Protein AF-A0A1H0T684-F1 (afdb_monomer)

Mean predicted aligned error: 10.79 Å

Radius of gyration: 17.7 Å; Cα contacts (8 Å, |Δi|>4): 328; chains: 1; bounding box: 46×46×45 Å

Solvent-accessible surface area (backbone atoms only — not comparable to full-atom values): 10052 Å² total; per-residue (Å²): 126,85,62,49,59,42,53,83,78,90,78,54,72,70,54,56,73,72,40,65,100,50,46,61,51,60,58,51,60,72,18,51,46,66,89,68,25,48,64,59,44,19,76,86,74,44,84,28,80,37,41,42,42,34,76,83,48,81,49,57,70,44,73,37,48,76,61,45,81,76,48,68,45,75,35,64,58,53,40,62,77,79,43,61,43,98,86,71,44,77,33,59,82,35,44,87,12,32,44,30,32,42,29,72,47,74,76,56,94,90,40,74,48,74,44,37,42,38,40,33,23,19,33,20,49,51,63,44,58,74,66,36,70,80,76,56,96,73,40,43,86,70,54,56,87,74,40,63,16,39,64,66,63,46,98,60,89,64,92,80,87,69,43,34,33,50,76,15,31,45,24,75,88

Structure (mmCIF, N/CA/C/O backbone):
data_AF-A0A1H0T684-F1
#
_entry.id   AF-A0A1H0T684-F1
#
loop_
_atom_site.group_PDB
_atom_site.id
_atom_site.type_symbol
_atom_site.label_atom_id
_atom_site.label_alt_id
_atom_site.label_comp_id
_atom_site.label_asym_id
_atom_site.label_entity_id
_atom_site.label_seq_id
_atom_site.pdbx_PDB_ins_code
_atom_site.Cartn_x
_atom_site.Cartn_y
_atom_site.Cartn_z
_atom_site.occupancy
_atom_site.B_iso_or_equiv
_atom_site.auth_seq_id
_atom_site.auth_comp_id
_atom_site.auth_asym_id
_atom_site.auth_atom_id
_atom_site.pdbx_PDB_model_num
ATOM 1 N N . MET A 1 1 ? -5.177 -5.579 17.261 1.00 53.94 1 MET A N 1
ATOM 2 C CA . MET A 1 1 ? -4.749 -4.453 16.408 1.00 53.94 1 MET A CA 1
ATOM 3 C C . MET A 1 1 ? -5.773 -4.314 15.287 1.00 53.94 1 MET A C 1
ATOM 5 O O . MET A 1 1 ? -6.160 -5.341 14.749 1.00 53.94 1 MET A O 1
ATOM 9 N N . ILE A 1 2 ? -6.293 -3.110 15.016 1.00 72.81 2 ILE A N 1
ATOM 10 C CA . ILE A 1 2 ? -7.292 -2.889 13.941 1.00 72.81 2 ILE A CA 1
ATOM 11 C C . ILE A 1 2 ? -6.614 -2.822 12.566 1.00 72.81 2 ILE A C 1
ATOM 13 O O . ILE A 1 2 ? -7.216 -3.176 11.559 1.00 72.81 2 ILE A O 1
ATOM 17 N N . LEU A 1 3 ? -5.361 -2.374 12.546 1.00 82.00 3 LEU A N 1
ATOM 18 C CA . LEU A 1 3 ? -4.537 -2.224 11.356 1.00 82.00 3 LEU A CA 1
ATOM 19 C C . LEU A 1 3 ? -3.330 -3.155 11.471 1.00 82.00 3 LEU A C 1
ATOM 21 O O . LEU A 1 3 ? -2.966 -3.545 12.568 1.00 82.00 3 LEU A O 1
ATOM 25 N N . SER A 1 4 ? -2.716 -3.506 10.359 1.00 86.31 4 SER A N 1
ATOM 26 C CA . SER A 1 4 ? -1.485 -4.281 10.252 1.00 86.31 4 SER A CA 1
ATOM 27 C C . SER A 1 4 ? -0.524 -3.529 9.334 1.00 86.31 4 SER A C 1
ATOM 29 O O . SER A 1 4 ? -0.980 -2.726 8.508 1.00 86.31 4 SER A O 1
ATOM 31 N N . PRO A 1 5 ? 0.795 -3.730 9.472 1.00 89.38 5 PRO A N 1
ATOM 32 C CA . PRO A 1 5 ? 1.738 -3.070 8.595 1.00 89.38 5 PRO A CA 1
ATOM 33 C C . PRO A 1 5 ? 1.556 -3.557 7.150 1.00 89.38 5 PRO A C 1
ATOM 35 O O . PRO A 1 5 ? 1.339 -4.746 6.907 1.00 89.38 5 PRO A O 1
ATOM 38 N N . PRO A 1 6 ? 1.678 -2.660 6.162 1.00 88.62 6 PRO A N 1
ATOM 39 C CA . PRO A 1 6 ? 1.506 -3.014 4.756 1.00 88.62 6 PRO A CA 1
ATOM 40 C C . PRO A 1 6 ? 2.660 -3.858 4.194 1.00 88.62 6 PRO A C 1
ATOM 42 O O . PRO A 1 6 ? 2.502 -4.523 3.167 1.00 88.62 6 PRO A O 1
ATOM 45 N N . PHE A 1 7 ? 3.812 -3.858 4.865 1.00 89.81 7 PHE A N 1
ATOM 46 C CA . PHE A 1 7 ? 4.938 -4.738 4.579 1.00 89.81 7 PHE A CA 1
ATOM 47 C C . PHE A 1 7 ? 5.169 -5.674 5.756 1.00 89.81 7 PHE A C 1
ATOM 49 O O . PHE A 1 7 ? 5.022 -5.281 6.906 1.00 89.81 7 PHE A O 1
ATOM 56 N N . LEU A 1 8 ? 5.563 -6.911 5.459 1.00 88.44 8 LEU A N 1
ATOM 57 C CA . LEU A 1 8 ? 5.864 -7.923 6.468 1.00 88.44 8 LEU A CA 1
ATOM 58 C C . LEU A 1 8 ? 7.372 -8.213 6.449 1.00 88.44 8 LEU A C 1
ATOM 60 O O . LEU A 1 8 ? 7.800 -9.171 5.796 1.00 88.44 8 LEU A O 1
ATOM 64 N N . PRO A 1 9 ? 8.195 -7.352 7.078 1.00 87.94 9 PRO A N 1
ATOM 65 C CA . PRO A 1 9 ? 9.632 -7.564 7.153 1.00 87.94 9 PRO A CA 1
ATOM 66 C C . PRO A 1 9 ? 9.964 -8.829 7.944 1.00 87.94 9 PRO A C 1
ATOM 68 O O . PRO A 1 9 ? 9.286 -9.194 8.903 1.00 87.94 9 PRO A O 1
ATOM 71 N N . THR A 1 10 ? 11.047 -9.501 7.557 1.00 88.44 10 THR A N 1
ATOM 72 C CA . THR A 1 10 ? 11.651 -10.526 8.414 1.00 88.44 10 THR A CA 1
ATOM 73 C C . THR A 1 10 ? 12.471 -9.820 9.483 1.00 88.44 10 THR A C 1
ATOM 75 O O . THR A 1 10 ? 13.404 -9.095 9.147 1.00 88.44 10 THR A O 1
ATOM 78 N N . LEU A 1 11 ? 12.107 -10.025 10.746 1.00 88.94 11 LEU A N 1
ATOM 79 C CA . LEU A 1 11 ? 12.773 -9.419 11.895 1.00 88.94 11 LEU A CA 1
ATOM 80 C C . LEU A 1 11 ? 13.733 -10.423 12.532 1.00 88.94 11 LEU A C 1
ATOM 82 O O . LEU A 1 11 ? 13.383 -11.593 12.695 1.00 88.94 11 LEU A O 1
ATOM 86 N N . ASP A 1 12 ? 14.929 -9.971 12.898 1.00 91.12 12 ASP A N 1
ATOM 87 C CA . ASP A 1 12 ? 15.854 -10.763 13.706 1.00 91.12 12 ASP A CA 1
ATOM 88 C C . ASP A 1 12 ? 15.577 -10.602 15.213 1.00 91.12 12 ASP A C 1
ATOM 90 O O . ASP A 1 12 ? 14.822 -9.730 15.656 1.00 91.12 12 ASP A O 1
ATOM 94 N N . ALA A 1 13 ? 16.155 -11.502 16.013 1.00 90.38 13 ALA A N 1
ATOM 95 C CA . ALA 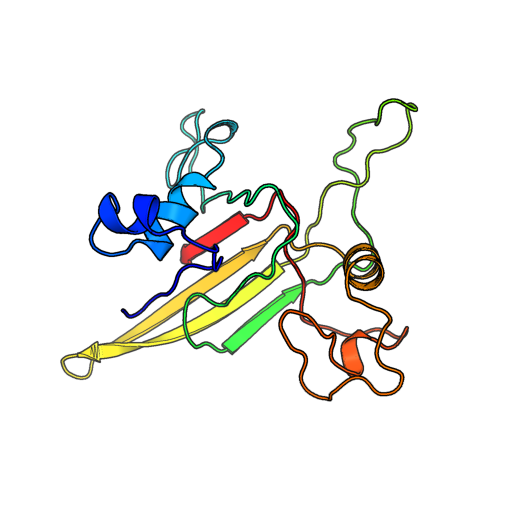A 1 13 ? 15.909 -11.554 17.453 1.00 90.38 13 ALA A CA 1
ATOM 96 C C . ALA A 1 13 ? 16.433 -10.312 18.193 1.00 90.38 13 ALA A C 1
ATOM 98 O O . ALA A 1 13 ? 15.830 -9.892 19.183 1.00 90.38 13 ALA A O 1
ATOM 99 N N . ASP A 1 14 ? 17.524 -9.717 17.708 1.00 91.12 14 ASP A N 1
ATOM 100 C CA . ASP A 1 14 ? 18.117 -8.526 18.310 1.00 91.12 14 ASP A CA 1
ATOM 101 C C . ASP A 1 14 ? 17.244 -7.296 18.050 1.00 91.12 14 ASP A C 1
ATOM 103 O O . ASP A 1 14 ? 17.045 -6.480 18.952 1.00 91.12 14 ASP A O 1
ATOM 107 N N . PHE A 1 15 ? 16.651 -7.190 16.861 1.00 89.75 15 PHE A N 1
ATOM 108 C CA . PHE A 1 15 ? 15.680 -6.158 16.535 1.00 89.75 15 PHE A CA 1
ATOM 109 C C . PHE A 1 15 ? 14.448 -6.260 17.434 1.00 89.75 15 PHE A C 1
ATOM 111 O O . PHE A 1 15 ? 14.096 -5.292 18.100 1.00 89.75 15 PHE A O 1
ATOM 118 N N . ILE A 1 16 ? 13.837 -7.447 17.528 1.00 89.38 16 ILE A N 1
ATOM 119 C CA . ILE A 1 16 ? 12.635 -7.670 18.353 1.00 89.38 16 ILE A CA 1
ATOM 120 C C . ILE A 1 16 ? 12.892 -7.313 19.821 1.00 89.38 16 ILE A C 1
ATOM 122 O O . ILE A 1 16 ? 12.022 -6.745 20.473 1.00 89.38 16 ILE A O 1
ATOM 126 N N . LYS A 1 17 ? 14.086 -7.616 20.344 1.00 90.19 17 LYS A N 1
ATOM 127 C CA . LYS A 1 17 ? 14.459 -7.306 21.731 1.00 90.19 17 LYS A CA 1
ATOM 128 C C . LYS A 1 17 ? 14.515 -5.801 22.018 1.00 90.19 17 LYS A C 1
ATOM 130 O O . LYS A 1 17 ? 14.291 -5.404 23.158 1.00 90.19 17 LYS A O 1
ATOM 135 N N . ASN A 1 18 ? 14.852 -4.993 21.014 1.00 89.00 18 ASN A N 1
ATOM 136 C CA . ASN A 1 18 ? 15.018 -3.544 21.142 1.00 89.00 18 ASN A CA 1
ATOM 137 C C . ASN A 1 18 ? 13.837 -2.743 20.573 1.00 89.00 18 ASN A C 1
ATOM 139 O O . ASN A 1 18 ? 13.813 -1.522 20.715 1.00 89.00 18 ASN A O 1
ATOM 143 N N . ALA A 1 19 ? 12.888 -3.412 19.919 1.00 88.38 19 ALA A N 1
ATOM 144 C CA . ALA A 1 19 ? 11.693 -2.796 19.376 1.00 88.38 19 ALA A CA 1
ATOM 145 C C . ALA A 1 19 ? 10.708 -2.398 20.486 1.00 88.38 19 ALA A C 1
ATOM 147 O O . ALA A 1 19 ? 10.728 -2.921 21.604 1.00 88.38 19 ALA A O 1
ATOM 148 N N . GLY A 1 20 ? 9.836 -1.456 20.156 1.00 87.12 20 GLY A N 1
ATOM 149 C CA . GLY A 1 20 ? 8.683 -1.091 20.950 1.00 87.12 20 GLY A CA 1
ATOM 150 C C . GLY A 1 20 ? 7.585 -2.164 20.933 1.00 87.12 20 GLY A C 1
ATOM 151 O O . GLY A 1 20 ? 7.807 -3.322 20.567 1.00 87.12 20 GLY A O 1
ATOM 152 N N . PRO A 1 21 ? 6.363 -1.797 21.357 1.00 86.88 21 PRO A N 1
ATOM 153 C CA . PRO A 1 21 ? 5.250 -2.737 21.500 1.00 86.88 21 PRO A CA 1
ATOM 154 C C . PRO A 1 21 ? 4.820 -3.417 20.192 1.00 86.88 21 PRO A C 1
ATOM 156 O O . PRO A 1 21 ? 4.226 -4.494 20.242 1.00 86.88 21 PRO A O 1
ATOM 159 N N . ASP A 1 22 ? 5.095 -2.793 19.044 1.00 88.38 22 ASP A N 1
ATOM 160 C CA . ASP A 1 22 ? 4.793 -3.318 17.715 1.00 88.38 22 ASP A CA 1
ATOM 161 C C . ASP A 1 22 ? 6.055 -3.338 16.8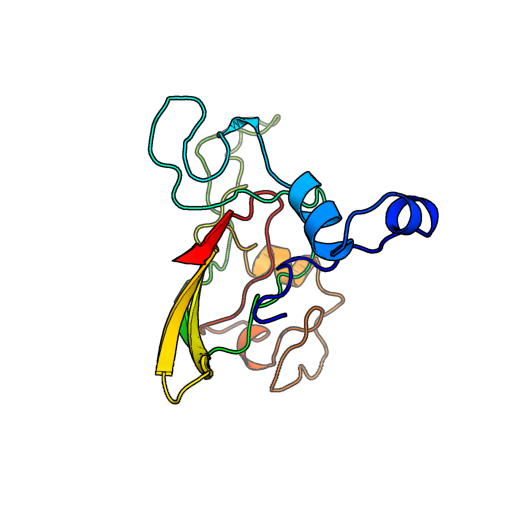50 1.00 88.38 22 ASP A C 1
ATOM 163 O O . ASP A 1 22 ? 6.339 -2.429 16.072 1.00 88.38 22 ASP A O 1
ATOM 167 N N . SER A 1 23 ? 6.811 -4.424 16.981 1.00 90.81 23 SER A N 1
ATOM 168 C CA . SER A 1 23 ? 8.066 -4.604 16.258 1.00 90.81 23 SER A CA 1
ATOM 169 C C . SER A 1 23 ? 7.898 -4.652 14.738 1.00 90.81 23 SER A C 1
ATOM 171 O O . SER A 1 23 ? 8.828 -4.311 14.011 1.00 90.81 23 SER A O 1
ATOM 173 N N . LEU A 1 24 ? 6.731 -5.048 14.222 1.00 89.69 24 LEU A N 1
ATOM 174 C CA . LEU A 1 24 ? 6.500 -5.042 12.779 1.00 89.69 24 LEU A CA 1
ATOM 175 C C . LEU A 1 24 ? 6.287 -3.618 12.266 1.00 89.69 24 LEU A C 1
ATOM 177 O O . LEU A 1 24 ? 6.860 -3.274 11.233 1.00 89.69 24 LEU A O 1
ATOM 181 N N . MET A 1 25 ? 5.510 -2.796 12.975 1.00 89.25 25 MET A N 1
ATOM 182 C CA . MET A 1 25 ? 5.352 -1.383 12.617 1.00 89.25 25 MET A CA 1
ATOM 183 C C . MET A 1 25 ? 6.664 -0.611 12.766 1.00 89.25 25 MET A C 1
ATOM 185 O O . MET A 1 25 ? 7.054 0.068 11.821 1.00 89.25 25 MET A O 1
ATOM 189 N N . ASP A 1 26 ? 7.413 -0.816 13.853 1.00 90.50 26 ASP A N 1
ATOM 190 C CA . ASP A 1 26 ? 8.705 -0.146 14.065 1.00 90.50 26 ASP A CA 1
ATOM 191 C C . ASP A 1 26 ? 9.709 -0.433 12.936 1.00 90.50 26 ASP A C 1
ATOM 193 O O . ASP A 1 26 ? 10.517 0.417 12.558 1.00 90.50 26 ASP A O 1
ATOM 197 N N . ALA A 1 27 ? 9.682 -1.646 12.379 1.00 91.19 27 ALA A N 1
ATOM 198 C CA . ALA A 1 27 ? 10.517 -1.999 11.238 1.00 91.19 27 ALA A CA 1
ATOM 199 C C . ALA A 1 27 ? 10.039 -1.347 9.932 1.00 91.19 27 ALA A C 1
ATOM 201 O O . ALA A 1 27 ? 10.863 -1.003 9.083 1.00 91.19 27 ALA A O 1
ATOM 202 N N . VAL A 1 28 ? 8.726 -1.181 9.756 1.00 89.75 28 VAL A N 1
ATOM 203 C CA . VAL A 1 28 ? 8.151 -0.512 8.582 1.00 89.75 28 VAL A CA 1
ATOM 204 C C . VAL A 1 28 ? 8.382 0.995 8.619 1.00 89.75 28 VAL A C 1
ATOM 206 O O . VAL A 1 28 ? 8.623 1.575 7.562 1.00 89.75 28 VAL A O 1
ATOM 209 N N . ASP A 1 29 ? 8.414 1.617 9.795 1.00 88.50 29 ASP A N 1
ATOM 210 C CA . ASP A 1 29 ? 8.738 3.041 9.944 1.00 88.50 29 ASP A CA 1
ATOM 211 C C . ASP A 1 29 ? 10.134 3.368 9.384 1.00 88.50 29 ASP A C 1
ATOM 213 O O . ASP A 1 29 ? 10.353 4.424 8.792 1.00 88.50 29 ASP A O 1
ATOM 217 N N . GLN A 1 30 ? 11.076 2.420 9.445 1.00 88.25 30 GLN A N 1
ATOM 218 C CA . GLN A 1 30 ? 12.409 2.574 8.841 1.00 88.25 30 GLN A CA 1
ATOM 219 C C . GLN A 1 30 ? 12.398 2.605 7.307 1.00 88.25 30 GLN A C 1
ATOM 221 O O . GLN A 1 30 ? 13.413 2.943 6.690 1.00 88.25 30 GLN A O 1
ATOM 226 N N . TYR A 1 31 ? 11.289 2.218 6.675 1.00 89.38 31 TYR A N 1
ATOM 227 C CA . TYR A 1 31 ? 11.121 2.304 5.228 1.00 89.38 31 TYR A CA 1
ATOM 228 C C . TYR A 1 31 ? 10.693 3.699 4.777 1.00 89.38 31 TYR A C 1
ATOM 230 O O . TYR A 1 31 ? 10.718 3.954 3.572 1.00 89.38 31 TYR A O 1
ATOM 238 N N . GLU A 1 32 ? 10.319 4.603 5.685 1.00 86.81 32 GLU A N 1
ATOM 239 C CA . GLU A 1 32 ? 9.862 5.931 5.294 1.00 86.81 32 GLU A CA 1
ATOM 240 C C . GLU A 1 32 ? 10.984 6.765 4.652 1.00 86.81 32 GLU A C 1
ATOM 242 O O . GLU A 1 32 ? 12.071 6.973 5.200 1.00 86.81 32 GLU A O 1
ATOM 247 N N . LEU A 1 33 ? 10.719 7.254 3.440 1.00 78.50 33 LEU A N 1
ATOM 248 C CA . LEU A 1 33 ? 11.656 8.067 2.677 1.00 78.50 33 LEU A CA 1
ATOM 249 C C . LEU A 1 33 ? 11.613 9.529 3.135 1.00 78.50 33 LEU A C 1
ATOM 251 O O . LEU A 1 33 ? 10.856 10.344 2.611 1.00 78.50 33 LEU A O 1
ATOM 255 N N . GLY A 1 34 ? 12.514 9.902 4.045 1.00 69.62 34 GLY A N 1
ATOM 256 C CA . GLY A 1 34 ? 12.595 11.275 4.563 1.00 69.62 34 GLY A CA 1
ATOM 257 C C . GLY A 1 34 ? 12.911 12.365 3.522 1.00 69.62 34 GLY A C 1
ATOM 258 O O . GLY A 1 34 ? 12.684 13.543 3.78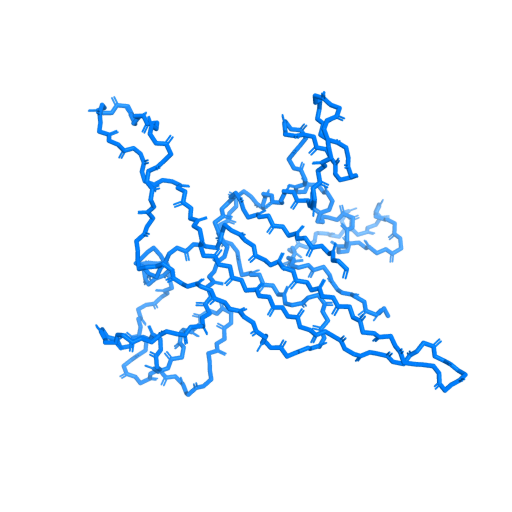7 1.00 69.62 34 GLY A O 1
ATOM 259 N N . HIS A 1 35 ? 13.401 12.018 2.325 1.00 69.62 35 HIS A N 1
ATOM 260 C CA . HIS A 1 35 ? 13.808 13.010 1.317 1.00 69.62 35 HIS A CA 1
ATOM 261 C C . HIS A 1 35 ? 12.639 13.778 0.677 1.00 69.62 35 HIS A C 1
ATOM 263 O O . HIS A 1 35 ? 12.845 14.872 0.160 1.00 69.62 35 HIS A O 1
ATOM 269 N N . SER A 1 36 ? 11.427 13.215 0.689 1.00 65.25 36 SER A N 1
ATOM 270 C CA . SER A 1 36 ? 10.208 13.864 0.177 1.00 65.25 36 SER A CA 1
ATOM 271 C C . SER A 1 36 ? 9.335 14.432 1.303 1.00 65.25 36 SER A C 1
ATOM 273 O O . SER A 1 36 ? 8.296 15.034 1.040 1.00 65.25 36 SER A O 1
ATOM 275 N N . GLY A 1 37 ? 9.814 14.329 2.546 1.00 71.44 37 GLY A N 1
ATOM 276 C CA . GLY A 1 37 ? 9.092 14.659 3.765 1.00 71.44 37 GLY A CA 1
ATOM 277 C C . GLY A 1 37 ? 8.261 13.500 4.306 1.00 71.44 37 GLY A C 1
ATOM 278 O O . GLY A 1 37 ? 8.111 12.462 3.667 1.00 71.44 37 GLY A O 1
ATOM 279 N N . ILE A 1 38 ? 7.755 13.692 5.519 1.00 81.38 38 ILE A N 1
ATOM 280 C CA . ILE A 1 38 ? 7.134 12.659 6.355 1.00 81.38 38 ILE A CA 1
ATOM 281 C C . ILE A 1 38 ? 5.656 12.999 6.496 1.00 81.38 38 ILE A C 1
ATOM 283 O O . ILE A 1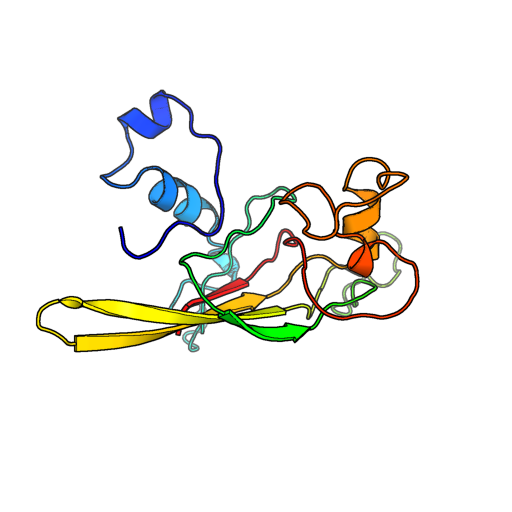 38 ? 5.280 14.171 6.514 1.00 81.38 38 ILE A O 1
ATOM 287 N N . TYR A 1 39 ? 4.781 12.003 6.539 1.00 82.75 39 TYR A N 1
ATOM 288 C CA . TYR A 1 39 ? 3.362 12.288 6.756 1.00 82.75 39 TYR A CA 1
ATOM 289 C C . TYR A 1 39 ? 3.148 13.044 8.093 1.00 82.75 39 TYR A C 1
ATOM 291 O O . TYR A 1 39 ? 3.689 12.617 9.112 1.00 82.75 39 TYR A O 1
ATOM 299 N N . PRO A 1 40 ? 2.353 14.138 8.154 1.00 87.56 40 PRO A N 1
ATOM 300 C CA . PRO A 1 40 ? 1.513 14.714 7.099 1.00 87.56 40 PRO A CA 1
ATOM 301 C C . PRO A 1 40 ? 2.106 15.947 6.390 1.00 87.56 40 PRO A C 1
ATOM 303 O O . PRO A 1 40 ? 1.406 16.576 5.597 1.00 87.56 40 PRO A O 1
ATOM 306 N N . ILE A 1 41 ? 3.357 16.335 6.664 1.00 87.88 41 ILE A N 1
ATOM 307 C CA . ILE A 1 41 ? 3.970 17.562 6.129 1.00 87.88 41 ILE A CA 1
ATOM 308 C C . ILE A 1 41 ? 5.261 17.241 5.370 1.00 87.88 41 ILE A C 1
ATOM 310 O O . ILE A 1 41 ? 6.238 16.734 5.920 1.00 87.88 41 ILE A O 1
ATOM 314 N N . ALA A 1 42 ? 5.272 17.590 4.086 1.00 83.62 42 ALA A N 1
ATOM 315 C CA . ALA A 1 42 ? 6.424 17.438 3.216 1.00 83.62 42 ALA A CA 1
ATOM 316 C C . ALA A 1 42 ? 7.581 18.359 3.653 1.00 83.62 42 ALA A C 1
ATOM 318 O O . ALA A 1 42 ? 7.380 19.351 4.356 1.00 83.62 42 ALA A O 1
ATOM 319 N N . PHE A 1 43 ? 8.804 18.074 3.194 1.00 83.44 43 PHE A N 1
ATOM 320 C CA . PHE A 1 43 ? 10.003 18.846 3.568 1.00 83.44 43 PHE A CA 1
ATOM 321 C C . PHE A 1 43 ? 9.923 20.337 3.183 1.00 83.44 43 PHE A C 1
ATOM 323 O O . PHE A 1 43 ? 10.636 21.167 3.741 1.00 83.44 43 PHE A O 1
ATOM 330 N N . ASP A 1 44 ? 9.067 20.675 2.220 1.00 85.44 44 ASP A N 1
ATOM 331 C CA . ASP A 1 44 ? 8.826 22.024 1.708 1.00 85.44 44 ASP A CA 1
ATOM 332 C C . ASP A 1 44 ? 7.597 22.705 2.345 1.00 85.44 44 ASP A C 1
ATOM 334 O O . ASP A 1 44 ? 7.149 23.752 1.873 1.00 85.44 44 ASP A O 1
ATOM 338 N N . GLY A 1 45 ? 7.038 22.114 3.407 1.00 84.88 45 GLY A N 1
ATOM 339 C CA . GLY A 1 45 ? 5.881 22.631 4.138 1.00 84.88 45 GLY A CA 1
ATOM 340 C C . GLY A 1 45 ? 4.532 22.364 3.466 1.00 84.88 45 GLY A C 1
ATOM 341 O O . GLY A 1 45 ? 3.504 22.831 3.960 1.00 84.88 45 GLY A O 1
ATOM 342 N N . ARG A 1 46 ? 4.495 21.627 2.348 1.00 87.88 46 ARG A N 1
ATOM 343 C CA . ARG A 1 46 ? 3.237 21.231 1.702 1.00 87.88 46 ARG A CA 1
ATOM 344 C C . ARG A 1 46 ? 2.592 20.057 2.423 1.00 87.88 46 ARG A C 1
ATOM 346 O O . ARG A 1 46 ? 3.248 19.265 3.092 1.00 87.88 46 ARG A O 1
ATOM 353 N N . TRP A 1 47 ? 1.284 19.919 2.240 1.00 87.62 47 TRP A N 1
ATOM 354 C CA . TRP A 1 47 ? 0.559 18.758 2.734 1.00 87.62 47 TRP A CA 1
ATOM 355 C C . TRP A 1 47 ? 1.028 17.483 2.020 1.00 87.62 47 TRP A C 1
ATOM 357 O O . TRP A 1 47 ? 0.969 17.386 0.791 1.00 87.62 47 TRP A O 1
ATOM 367 N N . HIS A 1 48 ? 1.465 16.503 2.803 1.00 84.00 48 HIS A N 1
ATOM 368 C CA . HIS A 1 48 ? 1.885 15.192 2.342 1.00 84.00 48 HIS A CA 1
ATOM 369 C C . HIS A 1 48 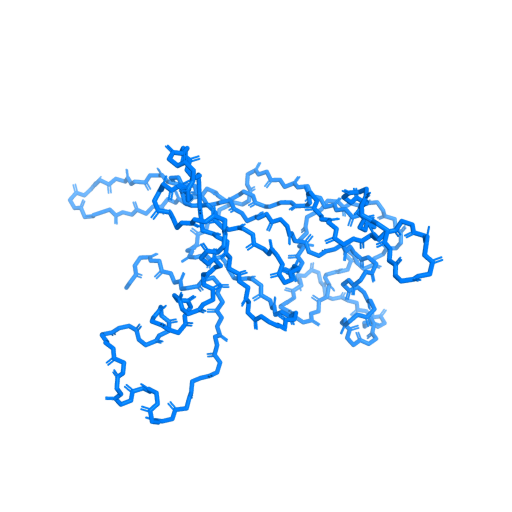? 0.769 14.185 2.632 1.00 84.00 48 HIS A C 1
ATOM 371 O O . HIS A 1 48 ? 0.524 13.815 3.773 1.00 84.00 48 HIS A O 1
ATOM 377 N N . CYS A 1 49 ? 0.048 13.755 1.593 1.00 83.31 49 CYS A N 1
ATOM 378 C CA . CYS A 1 49 ? -1.178 12.958 1.744 1.00 83.31 49 CYS A CA 1
ATOM 379 C C . CYS A 1 49 ? -0.965 11.479 2.129 1.00 83.31 49 CYS A C 1
ATOM 381 O O . CYS A 1 49 ? -1.915 10.706 2.046 1.00 83.31 49 CYS A O 1
ATOM 383 N N . GLY A 1 50 ? 0.251 11.041 2.447 1.00 85.06 50 GLY A N 1
ATOM 384 C CA . GLY A 1 50 ? 0.544 9.666 2.858 1.00 85.06 50 GLY A CA 1
ATOM 385 C C . GLY A 1 50 ? 2.028 9.461 3.126 1.00 85.06 50 GLY A C 1
ATOM 386 O O . GLY A 1 50 ? 2.791 10.419 3.079 1.00 85.06 50 GLY A O 1
ATOM 387 N N . ALA A 1 51 ? 2.422 8.216 3.383 1.00 86.94 51 ALA A N 1
ATOM 388 C CA . ALA A 1 51 ? 3.808 7.836 3.628 1.00 86.94 51 ALA A CA 1
ATOM 389 C C . ALA A 1 51 ? 4.414 7.172 2.384 1.00 86.94 51 ALA A C 1
ATOM 391 O O . ALA A 1 51 ? 3.792 6.317 1.745 1.00 86.94 51 ALA A O 1
ATOM 392 N N . HIS A 1 52 ? 5.636 7.567 2.036 1.00 86.69 52 HIS A N 1
ATOM 393 C CA . HIS A 1 52 ? 6.434 6.915 1.000 1.00 86.69 52 HIS A CA 1
ATOM 394 C C . HIS A 1 52 ? 7.288 5.846 1.667 1.00 86.69 52 HIS A C 1
ATOM 396 O O . HIS A 1 52 ? 8.189 6.184 2.430 1.00 86.69 52 HIS A O 1
ATOM 402 N N . LEU A 1 53 ? 7.019 4.575 1.382 1.00 88.12 53 LEU A N 1
ATOM 403 C CA . LEU A 1 53 ? 7.705 3.458 2.017 1.00 88.12 53 LEU A CA 1
ATOM 404 C C . LEU A 1 53 ? 8.554 2.717 0.985 1.00 88.12 53 LEU A C 1
ATOM 406 O O . LEU A 1 53 ? 8.030 2.160 0.017 1.00 88.12 53 LEU A O 1
ATOM 410 N N . ASN A 1 54 ? 9.863 2.681 1.229 1.00 88.25 54 ASN A N 1
ATOM 411 C CA . ASN A 1 54 ? 10.844 2.001 0.399 1.00 88.25 54 ASN A CA 1
ATOM 412 C C . ASN A 1 54 ? 11.504 0.837 1.159 1.00 88.25 54 ASN A C 1
ATOM 414 O O . ASN A 1 54 ? 12.508 1.022 1.854 1.00 88.25 54 ASN A O 1
ATOM 418 N N . PRO A 1 55 ? 11.009 -0.398 0.975 1.00 83.50 55 PRO A N 1
ATOM 419 C CA . PRO A 1 55 ? 11.604 -1.600 1.561 1.00 83.50 55 PRO A CA 1
ATOM 420 C C . PRO A 1 55 ? 12.957 -1.998 0.931 1.00 83.50 55 PRO A C 1
ATOM 422 O O . PRO A 1 55 ? 13.498 -3.063 1.239 1.00 83.50 55 PRO A O 1
ATOM 425 N N . ARG A 1 56 ? 13.512 -1.189 0.012 1.00 81.62 56 ARG A N 1
ATOM 426 C CA . ARG A 1 56 ? 14.763 -1.384 -0.758 1.00 81.62 56 ARG A CA 1
ATOM 427 C C . ARG A 1 56 ? 14.793 -2.619 -1.661 1.00 81.62 56 ARG A C 1
ATOM 429 O O . ARG A 1 56 ? 15.761 -2.841 -2.388 1.00 81.62 56 ARG A O 1
ATOM 436 N N . LYS A 1 57 ? 13.748 -3.441 -1.614 1.00 80.00 57 LYS A N 1
ATOM 437 C CA . LYS A 1 57 ? 13.565 -4.673 -2.380 1.00 80.00 57 LYS A CA 1
ATOM 438 C C . LYS A 1 57 ? 12.119 -4.747 -2.852 1.00 80.00 57 LYS A C 1
ATOM 440 O O . LYS A 1 57 ? 11.219 -4.258 -2.183 1.00 80.00 57 LYS A O 1
ATOM 445 N N . TYR A 1 58 ? 11.891 -5.428 -3.970 1.00 77.44 58 TYR A N 1
ATOM 446 C CA . TYR A 1 58 ? 10.540 -5.722 -4.445 1.00 77.44 58 TYR A CA 1
ATOM 447 C C . TYR A 1 58 ? 9.883 -6.741 -3.514 1.00 77.44 58 TYR A C 1
ATOM 449 O O . TYR A 1 58 ? 10.219 -7.927 -3.554 1.00 77.44 58 TYR A O 1
ATOM 457 N N . VAL A 1 59 ? 8.967 -6.273 -2.672 1.00 80.38 59 VAL A N 1
ATOM 458 C CA . VAL A 1 59 ? 8.231 -7.100 -1.713 1.00 80.38 59 VAL A CA 1
ATOM 459 C C . VAL A 1 59 ? 6.721 -6.965 -1.931 1.00 80.38 59 VAL A C 1
ATOM 461 O O . VAL A 1 59 ? 6.254 -5.944 -2.444 1.00 80.38 59 VAL A O 1
ATOM 464 N N . PRO A 1 60 ? 5.931 -7.992 -1.576 1.00 82.06 60 PRO A N 1
ATOM 465 C CA . PRO A 1 60 ? 4.479 -7.903 -1.646 1.00 82.06 60 PRO A CA 1
ATOM 466 C C . PRO A 1 60 ? 3.925 -6.851 -0.678 1.00 82.06 60 PRO A C 1
ATOM 468 O O . PRO A 1 60 ? 4.374 -6.755 0.465 1.00 82.06 60 PRO A O 1
ATOM 471 N N . VAL A 1 61 ? 2.904 -6.121 -1.130 1.00 86.06 61 VAL A N 1
ATOM 472 C CA . VAL A 1 61 ? 2.110 -5.209 -0.294 1.00 86.06 61 VAL A CA 1
ATOM 473 C C . VAL A 1 61 ? 0.886 -5.944 0.222 1.00 86.06 61 VAL A C 1
ATOM 475 O O . VAL A 1 61 ? 0.191 -6.616 -0.546 1.00 86.06 61 VAL A O 1
ATOM 478 N N . HIS A 1 62 ? 0.602 -5.776 1.505 1.00 88.19 62 HIS A N 1
ATOM 479 C CA . HIS A 1 62 ? -0.556 -6.344 2.174 1.00 88.19 62 HIS A CA 1
ATOM 480 C C . HIS A 1 62 ? -1.571 -5.250 2.501 1.00 88.19 62 HIS A C 1
ATOM 482 O O . HIS A 1 62 ? -1.224 -4.094 2.758 1.00 88.19 62 HIS A O 1
ATOM 488 N N . ALA A 1 63 ? -2.849 -5.628 2.463 1.00 89.56 63 ALA A N 1
ATOM 489 C CA . ALA A 1 63 ? -3.905 -4.768 2.965 1.00 89.56 63 ALA A CA 1
ATOM 490 C C . ALA A 1 63 ? -3.694 -4.565 4.472 1.00 89.56 63 ALA A C 1
ATOM 492 O O . ALA A 1 63 ? -3.453 -5.534 5.186 1.00 89.56 63 ALA A O 1
ATOM 493 N N . ILE A 1 64 ? -3.801 -3.324 4.947 1.00 89.06 64 ILE A N 1
ATOM 494 C CA . ILE A 1 64 ? -3.592 -2.998 6.362 1.00 89.06 64 ILE A CA 1
ATOM 495 C C . ILE A 1 64 ? -4.732 -3.539 7.226 1.00 89.06 64 ILE A C 1
ATOM 497 O O . ILE A 1 64 ? -4.551 -3.758 8.414 1.00 89.06 64 ILE A O 1
ATOM 501 N N . ALA A 1 65 ? -5.903 -3.774 6.645 1.00 88.94 65 ALA A N 1
ATOM 502 C CA . ALA A 1 65 ? -7.050 -4.371 7.308 1.00 88.94 65 ALA A CA 1
ATOM 503 C C . ALA A 1 65 ? -7.937 -5.071 6.276 1.00 88.94 65 ALA A C 1
ATOM 505 O O . ALA A 1 65 ? -7.821 -4.821 5.070 1.00 88.94 65 ALA A O 1
ATOM 506 N N . ASP A 1 66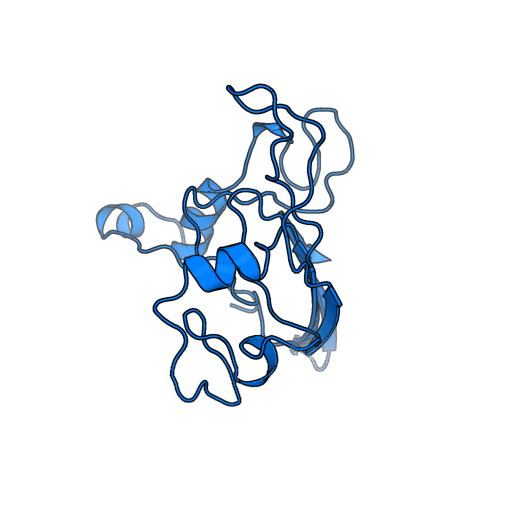 ? -8.866 -5.894 6.756 1.00 88.12 66 ASP A N 1
ATOM 507 C CA . ASP A 1 66 ? -9.922 -6.456 5.920 1.00 88.12 66 ASP A CA 1
ATOM 508 C C . ASP A 1 66 ? -10.736 -5.335 5.270 1.00 88.12 66 ASP A C 1
ATOM 510 O O . ASP A 1 66 ? -11.053 -4.314 5.889 1.00 88.12 66 ASP A O 1
ATOM 514 N N . GLY A 1 67 ? -11.047 -5.497 3.990 1.00 88.38 67 GLY A N 1
ATOM 515 C CA . GLY A 1 67 ? -11.740 -4.473 3.230 1.00 88.38 67 GLY A CA 1
ATOM 516 C C . GLY A 1 67 ? -12.069 -4.906 1.814 1.00 88.38 67 GLY A C 1
ATOM 517 O O . GLY A 1 67 ? -11.625 -5.942 1.316 1.00 88.38 67 GLY A O 1
ATOM 518 N N . GLU A 1 68 ? -12.852 -4.069 1.153 1.00 87.88 68 GLU A N 1
ATOM 519 C CA . GLU A 1 68 ? -13.322 -4.280 -0.205 1.00 87.88 68 GLU A CA 1
ATOM 520 C C . GLU A 1 68 ? -12.565 -3.373 -1.167 1.00 87.88 68 GLU A C 1
ATOM 522 O O . GLU A 1 68 ? -12.414 -2.174 -0.928 1.00 87.88 68 GLU A O 1
ATOM 527 N N . VAL A 1 69 ? -12.110 -3.926 -2.290 1.00 89.75 69 VAL A N 1
ATOM 528 C CA . VAL A 1 69 ? -11.501 -3.123 -3.352 1.00 89.75 69 VAL A CA 1
ATOM 529 C C . VAL A 1 69 ? -12.596 -2.309 -4.036 1.00 89.75 69 VAL A C 1
ATOM 531 O O . VAL A 1 69 ? -13.446 -2.867 -4.727 1.00 89.75 69 VAL A O 1
ATOM 534 N N . VAL A 1 70 ? -12.551 -0.988 -3.878 1.00 90.50 70 VAL A N 1
ATOM 535 C CA . VAL A 1 70 ? -13.549 -0.068 -4.452 1.00 90.50 70 VAL A CA 1
ATOM 536 C C . VAL A 1 70 ? -13.067 0.598 -5.737 1.00 90.50 70 VAL A C 1
ATOM 538 O O . VAL A 1 70 ? -13.874 0.938 -6.598 1.00 90.50 70 VAL A O 1
ATOM 541 N N . ALA A 1 71 ? -11.754 0.753 -5.905 1.00 86.75 71 ALA A N 1
ATOM 542 C CA . ALA A 1 71 ? -11.153 1.233 -7.143 1.00 86.75 71 ALA A CA 1
ATOM 543 C C . ALA A 1 71 ? -9.728 0.703 -7.288 1.00 86.75 71 ALA A C 1
ATOM 545 O O . ALA A 1 71 ? -9.049 0.411 -6.308 1.00 86.75 71 ALA A O 1
ATOM 546 N N . TYR A 1 72 ? -9.257 0.589 -8.522 1.00 89.50 72 TYR A N 1
ATOM 547 C CA . TYR A 1 72 ? -7.866 0.264 -8.807 1.00 89.50 72 TYR A CA 1
ATOM 548 C C . TYR A 1 72 ? -7.515 0.647 -10.242 1.00 89.50 72 TYR A C 1
ATOM 550 O O . TYR A 1 72 ? -8.371 0.717 -11.127 1.00 89.50 72 TYR A O 1
ATOM 558 N N . SER A 1 73 ? -6.223 0.798 -10.488 1.00 85.94 73 SER A N 1
ATOM 559 C CA . SER A 1 73 ? -5.635 0.913 -11.814 1.00 85.94 73 SER A CA 1
ATOM 560 C C . SER A 1 73 ? -4.392 0.043 -11.864 1.00 85.94 73 SER A C 1
ATOM 562 O O . SER A 1 73 ? -3.596 0.029 -10.929 1.00 85.94 73 SER A O 1
ATOM 564 N N . VAL A 1 74 ? -4.224 -0.696 -12.956 1.00 83.06 74 VAL A N 1
ATOM 565 C CA . VAL A 1 74 ? -3.062 -1.559 -13.169 1.00 83.06 74 VAL A CA 1
ATOM 566 C C . VAL A 1 74 ? -2.382 -1.131 -14.456 1.00 83.06 74 VAL A C 1
ATOM 568 O O . VAL A 1 74 ? -3.050 -0.933 -15.475 1.00 83.06 74 VAL A O 1
ATOM 571 N N . ARG A 1 75 ? -1.057 -0.984 -14.422 1.00 82.56 75 ARG A N 1
ATOM 572 C CA . ARG A 1 75 ? -0.262 -0.650 -15.604 1.00 82.56 75 ARG A CA 1
ATOM 573 C C . ARG A 1 75 ? 0.405 -1.894 -16.164 1.00 82.56 75 ARG A C 1
ATOM 575 O O . ARG A 1 75 ? 0.935 -2.714 -15.421 1.00 82.56 75 ARG A O 1
ATOM 582 N N . GLN A 1 76 ? 0.360 -2.028 -17.488 1.00 79.44 76 GLN A N 1
ATOM 583 C CA . GLN A 1 76 ? 1.044 -3.123 -18.170 1.00 79.44 76 GLN A CA 1
ATOM 584 C C . GLN A 1 76 ? 2.561 -2.920 -18.152 1.00 79.44 76 GLN A C 1
ATOM 586 O O . GLN A 1 76 ? 3.286 -3.887 -17.974 1.00 79.44 76 GLN A O 1
ATOM 591 N N . LYS A 1 77 ? 3.001 -1.665 -18.303 1.00 81.62 77 LYS A N 1
ATOM 592 C CA . LYS A 1 77 ? 4.400 -1.236 -18.343 1.00 81.62 77 LYS A CA 1
ATOM 593 C C . LYS A 1 77 ? 4.608 -0.039 -17.424 1.00 81.62 77 LYS A C 1
ATOM 595 O O . LYS A 1 77 ? 3.669 0.741 -17.234 1.00 81.62 77 LYS A O 1
ATOM 600 N N . ALA A 1 78 ? 5.824 0.107 -16.912 1.00 80.25 78 ALA A N 1
ATOM 601 C CA . ALA A 1 78 ? 6.262 1.329 -16.254 1.00 80.25 78 ALA A CA 1
ATOM 602 C C . ALA A 1 78 ? 6.198 2.528 -17.218 1.00 80.25 78 ALA A C 1
ATOM 604 O O . ALA A 1 78 ? 6.254 2.375 -18.443 1.00 80.25 78 ALA A O 1
ATOM 605 N N . ILE A 1 79 ? 6.044 3.720 -16.651 1.00 81.25 79 ILE A N 1
ATOM 606 C CA . ILE A 1 79 ? 6.057 4.999 -17.361 1.00 81.25 79 ILE A CA 1
ATOM 607 C C . ILE A 1 79 ? 7.351 5.747 -17.041 1.00 81.25 79 ILE A C 1
ATOM 609 O O . ILE A 1 79 ? 7.966 5.522 -15.999 1.00 81.25 79 ILE A O 1
ATOM 613 N N . SER A 1 80 ? 7.764 6.646 -17.935 1.00 77.69 80 SER A N 1
ATOM 614 C CA . SER A 1 80 ? 8.925 7.488 -17.668 1.00 77.69 80 SER A CA 1
ATOM 615 C C . SER A 1 80 ? 8.555 8.640 -16.743 1.00 77.69 80 SER A C 1
ATOM 617 O O . SER A 1 80 ? 7.529 9.289 -16.942 1.00 77.69 80 SER A O 1
ATOM 619 N N . CYS A 1 81 ? 9.425 8.947 -15.781 1.00 67.00 81 CYS A N 1
ATOM 620 C CA . CYS A 1 81 ? 9.407 10.230 -15.076 1.00 67.00 81 CYS A CA 1
ATOM 621 C C . CYS A 1 81 ? 10.186 11.332 -15.828 1.00 67.00 81 CYS A C 1
ATOM 623 O O . CYS A 1 81 ? 10.566 12.342 -15.239 1.00 67.00 81 CYS A O 1
ATOM 625 N N . HIS A 1 82 ? 10.460 11.128 -17.123 1.00 74.25 82 HIS A N 1
ATOM 626 C CA . HIS A 1 82 ? 11.301 11.974 -17.980 1.00 74.25 82 HIS A CA 1
ATOM 627 C C . HIS A 1 82 ? 12.758 12.102 -17.514 1.00 74.25 82 HIS A C 1
ATOM 629 O O . HIS A 1 82 ? 13.505 12.966 -17.979 1.00 74.25 82 HIS A O 1
ATOM 635 N N . ARG A 1 83 ? 13.195 11.212 -16.622 1.00 72.56 83 ARG A N 1
ATOM 636 C CA . ARG A 1 83 ? 14.598 11.063 -16.247 1.00 72.56 83 ARG A CA 1
ATOM 637 C C . ARG A 1 83 ? 15.282 10.169 -17.272 1.00 72.56 83 ARG A C 1
ATOM 639 O O . ARG A 1 83 ? 14.707 9.182 -17.721 1.00 72.56 83 ARG A O 1
ATOM 646 N N . LYS A 1 84 ? 16.504 10.517 -17.668 1.00 78.62 84 LYS A N 1
ATOM 647 C CA . LYS A 1 84 ? 17.316 9.670 -18.547 1.00 78.62 84 LYS A CA 1
ATOM 648 C C . LYS A 1 84 ? 18.168 8.726 -17.710 1.00 78.62 84 LYS A C 1
ATOM 650 O O . LYS A 1 84 ? 18.684 9.132 -16.670 1.00 78.62 84 LYS A O 1
ATOM 655 N N . ASN A 1 85 ? 18.314 7.486 -18.160 1.00 74.94 85 ASN A N 1
ATOM 656 C CA . ASN A 1 85 ? 19.284 6.558 -17.586 1.00 74.94 85 ASN A CA 1
ATOM 657 C C . ASN A 1 85 ? 20.715 6.906 -18.050 1.00 74.94 85 ASN A C 1
ATOM 659 O O . ASN A 1 85 ? 20.922 7.829 -18.841 1.00 74.94 85 ASN A O 1
ATOM 663 N N . HIS A 1 86 ? 21.711 6.155 -17.570 1.00 74.38 86 HIS A N 1
ATOM 664 C CA . HIS A 1 86 ? 23.122 6.347 -17.940 1.00 74.38 86 HIS A CA 1
ATOM 665 C C . HIS A 1 86 ? 23.393 6.209 -19.450 1.00 74.38 86 HIS A C 1
ATOM 667 O O . HIS A 1 86 ? 24.379 6.745 -19.944 1.00 74.38 86 HIS A O 1
ATOM 673 N N . GLU A 1 87 ? 22.506 5.536 -20.185 1.00 80.00 87 GLU A N 1
ATOM 674 C CA . GLU A 1 87 ? 22.587 5.328 -21.636 1.00 80.00 87 GLU A CA 1
ATOM 675 C C . GLU A 1 87 ? 21.861 6.430 -22.433 1.00 80.00 87 GLU A C 1
ATOM 677 O O . GLU A 1 87 ? 21.790 6.379 -23.659 1.00 80.00 87 GLU A O 1
ATOM 682 N N . GLY A 1 88 ? 21.301 7.442 -21.758 1.00 77.00 88 GLY A N 1
ATOM 683 C CA . GLY A 1 88 ? 20.604 8.564 -22.391 1.00 77.00 88 GLY A CA 1
ATOM 684 C C . GLY A 1 88 ? 19.193 8.245 -22.899 1.00 77.00 88 GLY A C 1
ATOM 685 O O . GLY A 1 88 ? 18.562 9.120 -23.500 1.00 77.00 88 GLY A O 1
ATOM 686 N N . THR A 1 89 ? 18.685 7.037 -22.640 1.00 77.12 89 THR A N 1
ATOM 687 C CA . THR A 1 89 ? 17.303 6.632 -22.935 1.00 77.12 89 THR A CA 1
ATOM 688 C C . THR A 1 89 ? 16.377 6.967 -21.764 1.00 77.12 89 THR A C 1
ATOM 690 O O . THR A 1 89 ? 16.834 7.201 -20.642 1.00 77.12 89 THR A O 1
ATOM 693 N N . GLU A 1 90 ? 15.069 7.061 -22.019 1.00 77.44 90 GLU A N 1
ATOM 694 C CA . GLU A 1 90 ? 14.092 7.316 -20.955 1.00 77.44 90 GLU A CA 1
ATOM 695 C C . GLU A 1 90 ? 14.124 6.197 -19.909 1.00 77.44 90 GLU A C 1
ATOM 697 O O . GLU A 1 90 ? 13.990 5.013 -20.222 1.00 77.44 90 GLU A O 1
ATOM 702 N N . HIS A 1 91 ? 14.288 6.585 -18.649 1.00 75.69 91 HIS A N 1
ATOM 703 C CA . HIS A 1 91 ? 14.190 5.692 -17.510 1.00 75.69 91 HIS A CA 1
ATOM 704 C C . HIS A 1 91 ? 12.702 5.449 -17.227 1.00 75.69 91 HIS A C 1
ATOM 706 O O . HIS A 1 91 ? 11.952 6.399 -16.990 1.00 75.69 91 HIS A O 1
ATOM 712 N N . LEU A 1 92 ? 12.268 4.191 -17.342 1.00 73.50 92 LEU A N 1
ATOM 713 C CA . LEU A 1 92 ? 10.899 3.735 -17.078 1.00 73.50 92 LEU A CA 1
ATOM 714 C C . LEU A 1 92 ? 10.820 3.183 -15.649 1.00 73.50 92 LEU A C 1
ATOM 716 O O . LEU A 1 92 ? 10.787 1.972 -15.446 1.00 73.50 92 LEU A O 1
ATOM 720 N N . ASP A 1 93 ? 10.847 4.079 -14.671 1.00 70.75 93 ASP A N 1
ATOM 721 C CA . ASP A 1 93 ? 10.954 3.785 -13.234 1.00 70.75 93 ASP A CA 1
ATOM 722 C C . ASP A 1 93 ? 9.747 4.241 -12.419 1.00 70.75 93 ASP A C 1
ATOM 724 O O . ASP A 1 93 ? 9.755 4.151 -11.198 1.00 70.75 93 ASP A O 1
ATOM 728 N N . SER A 1 94 ? 8.709 4.758 -13.072 1.00 73.75 94 SER A N 1
ATOM 729 C CA . SER A 1 94 ? 7.531 5.244 -12.373 1.00 73.75 94 SER A CA 1
ATOM 730 C C . SER A 1 94 ? 6.308 4.415 -12.719 1.00 73.75 94 SER A C 1
ATOM 732 O O . SER A 1 94 ? 6.114 3.963 -13.852 1.00 73.75 94 SER A O 1
ATOM 734 N N . ASN A 1 95 ? 5.430 4.235 -11.735 1.00 81.19 95 ASN A N 1
ATOM 735 C CA . ASN A 1 95 ? 4.159 3.566 -11.929 1.00 81.19 95 ASN A CA 1
ATOM 736 C C . ASN A 1 95 ? 3.000 4.359 -11.331 1.00 81.19 95 ASN A C 1
ATOM 738 O O . ASN A 1 95 ? 3.068 4.854 -10.213 1.00 81.19 95 ASN A O 1
ATOM 742 N N . THR A 1 96 ? 1.903 4.440 -12.080 1.00 83.62 96 THR A N 1
ATOM 743 C CA . THR A 1 96 ? 0.647 5.079 -11.647 1.00 83.62 96 THR A CA 1
ATOM 744 C C . THR A 1 96 ? -0.440 4.058 -11.311 1.00 83.62 96 THR A C 1
ATOM 746 O O . THR A 1 96 ? -1.621 4.396 -11.233 1.00 83.62 96 THR A O 1
ATOM 749 N N . GLY A 1 97 ? -0.062 2.787 -11.175 1.00 86.19 97 GLY A N 1
ATOM 750 C CA . GLY A 1 97 ? -0.921 1.739 -10.658 1.00 86.19 97 GLY A CA 1
ATOM 751 C C . GLY A 1 97 ? -1.273 2.014 -9.201 1.00 86.19 97 GLY A C 1
ATOM 752 O O . GLY A 1 97 ? -0.423 2.440 -8.416 1.00 86.19 97 GLY A O 1
ATOM 753 N N . PHE A 1 98 ? -2.534 1.777 -8.853 1.00 88.69 98 PHE A N 1
ATOM 754 C CA . PHE A 1 98 ? -3.027 1.961 -7.497 1.00 88.69 98 PHE A CA 1
ATOM 755 C C . PHE A 1 98 ? -4.134 0.968 -7.153 1.00 88.69 98 PHE A C 1
ATOM 757 O O . PHE A 1 98 ? -4.808 0.438 -8.041 1.00 88.69 98 PHE A O 1
ATOM 764 N N . VAL A 1 99 ? -4.355 0.756 -5.859 1.00 91.06 99 VAL A N 1
ATOM 765 C CA . VAL A 1 99 ? -5.500 0.020 -5.313 1.00 91.06 99 VAL A CA 1
ATOM 766 C C . VAL A 1 99 ? -6.074 0.819 -4.147 1.00 91.06 99 VAL A C 1
ATOM 768 O O . VAL A 1 99 ? -5.333 1.223 -3.259 1.00 91.06 99 VAL A O 1
ATOM 771 N N . LEU A 1 100 ? -7.384 1.045 -4.164 1.00 90.44 100 LEU A N 1
ATOM 772 C CA . LEU A 1 100 ? -8.148 1.702 -3.110 1.00 90.44 100 LEU A CA 1
ATOM 773 C C . LEU A 1 100 ? -9.055 0.668 -2.442 1.00 90.44 100 LEU A C 1
ATOM 775 O O . LEU A 1 100 ? -9.893 0.051 -3.112 1.00 90.44 100 LEU A O 1
ATOM 779 N N . LEU A 1 101 ? -8.899 0.500 -1.134 1.00 90.88 101 LEU A N 1
ATOM 780 C CA . LEU A 1 101 ? -9.745 -0.351 -0.311 1.00 90.88 101 LEU A CA 1
ATOM 781 C C . LEU A 1 101 ? -10.643 0.496 0.586 1.00 90.88 101 LEU A C 1
ATOM 783 O O . LEU A 1 101 ? -10.214 1.511 1.128 1.00 90.88 101 LEU A O 1
ATOM 787 N N . ARG A 1 102 ? -11.888 0.048 0.745 1.00 90.44 102 ARG A N 1
ATOM 788 C CA . ARG A 1 102 ? -12.823 0.511 1.767 1.00 90.44 102 ARG A CA 1
ATOM 789 C C . ARG A 1 102 ? -12.836 -0.497 2.903 1.00 90.44 102 ARG A C 1
ATOM 791 O O . ARG A 1 102 ? -13.089 -1.677 2.673 1.00 90.44 102 ARG A O 1
ATOM 798 N N . HIS A 1 103 ? -12.629 -0.018 4.114 1.00 89.38 103 HIS A N 1
ATOM 799 C CA . HIS A 1 103 ? -12.664 -0.814 5.330 1.00 89.38 103 HIS A CA 1
ATOM 800 C C . HIS A 1 103 ? -13.885 -0.436 6.153 1.00 89.38 103 HIS A C 1
ATOM 802 O O . HIS A 1 103 ? -14.270 0.733 6.202 1.00 89.38 103 HIS A O 1
ATOM 808 N N . THR A 1 104 ? -14.468 -1.414 6.833 1.00 90.62 104 THR A N 1
ATOM 809 C CA . THR A 1 104 ? -15.565 -1.193 7.772 1.00 90.62 104 THR A CA 1
ATOM 810 C C . THR A 1 104 ? -15.267 -1.978 9.035 1.00 90.62 104 THR A C 1
ATOM 812 O O . THR A 1 104 ? -15.079 -3.189 8.980 1.00 90.62 104 THR A O 1
ATOM 815 N N . THR A 1 105 ? -15.198 -1.291 10.172 1.00 87.38 105 THR A N 1
ATOM 816 C CA . THR A 1 105 ? -14.901 -1.919 11.462 1.00 87.38 105 THR A CA 1
ATOM 817 C C . THR A 1 105 ? -15.794 -1.368 12.567 1.00 87.38 105 THR A C 1
ATOM 819 O O . THR A 1 105 ? -16.210 -0.208 12.531 1.00 87.38 105 THR A O 1
ATOM 822 N N . GLY A 1 106 ? -16.114 -2.209 13.549 1.00 87.56 106 GLY A N 1
ATOM 823 C CA . GLY A 1 106 ? -16.837 -1.796 14.747 1.00 87.56 106 GLY A CA 1
ATOM 824 C C . GLY A 1 106 ? -15.875 -1.167 15.752 1.00 87.56 106 GLY A C 1
ATOM 825 O O . GLY A 1 106 ? -14.865 -1.771 16.097 1.00 87.56 106 GLY A O 1
ATOM 826 N N . THR A 1 107 ? -16.188 0.024 16.258 1.00 81.88 107 THR A N 1
ATOM 827 C CA . THR A 1 107 ? -15.335 0.736 17.230 1.00 81.88 107 THR A CA 1
ATOM 828 C C . THR A 1 107 ? -15.718 0.451 18.687 1.00 81.88 107 THR A C 1
ATOM 830 O O . THR A 1 107 ? -15.215 1.106 19.593 1.00 81.88 107 THR A O 1
ATOM 833 N N . GLY A 1 108 ? -16.640 -0.490 18.920 1.00 82.00 108 GLY A N 1
ATOM 834 C CA . GLY A 1 108 ? -17.311 -0.681 20.209 1.00 82.00 108 GLY A CA 1
ATOM 835 C C . GLY A 1 108 ? -18.572 0.183 20.350 1.00 82.00 108 GLY A C 1
ATOM 836 O O . GLY A 1 108 ? -18.816 1.087 19.551 1.00 82.00 108 GLY A O 1
ATOM 837 N N . GLU A 1 109 ? -19.412 -0.136 21.342 1.00 84.25 109 GLU A N 1
ATOM 838 C CA . GLU A 1 109 ? -20.666 0.587 21.650 1.00 84.25 109 GLU A CA 1
ATOM 839 C C . GLU A 1 109 ? -21.655 0.702 20.470 1.00 84.25 109 GLU A C 1
ATOM 841 O O . GLU A 1 109 ? -22.397 1.675 20.349 1.00 84.25 109 GLU A O 1
ATOM 846 N N . GLY A 1 110 ? -21.656 -0.280 19.563 1.00 85.56 110 GLY A N 1
ATOM 847 C CA . GLY A 1 110 ? -22.541 -0.289 18.393 1.00 85.56 110 GLY A CA 1
ATOM 848 C C . GLY A 1 110 ? -22.193 0.744 17.314 1.00 85.56 110 GLY A C 1
ATOM 849 O O . GLY A 1 110 ? -22.978 0.938 16.388 1.00 85.56 110 GLY A O 1
ATOM 850 N N . ARG A 1 111 ? -21.031 1.405 17.400 1.00 89.06 111 ARG A N 1
ATOM 851 C CA . ARG A 1 111 ? -20.568 2.359 16.385 1.00 89.06 111 ARG A CA 1
ATOM 852 C C . ARG A 1 111 ? -19.746 1.656 15.306 1.00 89.06 111 ARG A C 1
ATOM 854 O O . ARG A 1 111 ? -18.919 0.790 15.595 1.00 89.06 111 ARG A O 1
ATOM 861 N N . VAL A 1 112 ? -19.977 2.053 14.058 1.00 89.19 112 VAL A N 1
ATOM 862 C CA . VAL A 1 112 ? -19.285 1.533 12.874 1.00 89.19 112 VAL A CA 1
ATOM 863 C C . VAL A 1 112 ? -18.481 2.661 12.241 1.00 89.19 112 VAL A C 1
ATOM 865 O O . VAL A 1 112 ? -19.020 3.732 11.970 1.00 89.19 112 VAL A O 1
ATOM 868 N N . MET A 1 113 ? -17.201 2.405 11.986 1.00 89.94 113 MET A N 1
ATOM 869 C CA . MET A 1 113 ? -16.299 3.319 11.295 1.00 89.94 113 MET A CA 1
ATOM 870 C C . MET A 1 113 ? -15.982 2.777 9.906 1.00 89.94 113 MET A C 1
ATOM 872 O O . MET A 1 113 ? -15.648 1.602 9.745 1.00 89.94 113 MET A O 1
ATOM 876 N N . THR A 1 114 ? -16.084 3.651 8.906 1.00 92.19 114 THR A N 1
ATOM 877 C CA . THR A 1 114 ? -15.659 3.371 7.532 1.00 92.19 114 THR A CA 1
ATOM 878 C C . THR A 1 114 ? -14.484 4.272 7.190 1.00 92.19 114 THR A C 1
ATOM 880 O O . THR A 1 114 ? -14.585 5.482 7.365 1.00 92.19 114 THR A O 1
ATOM 883 N N . PHE A 1 115 ? -13.396 3.683 6.704 1.00 90.81 115 PHE A N 1
ATOM 884 C CA . PHE A 1 115 ? -12.175 4.394 6.314 1.00 90.81 115 PHE A CA 1
ATOM 885 C C . PHE A 1 115 ? -11.586 3.775 5.044 1.00 90.81 115 PHE A C 1
ATOM 887 O O . PHE A 1 115 ? -12.015 2.694 4.623 1.00 90.81 115 PHE A O 1
ATOM 894 N N . TYR A 1 116 ? -10.630 4.454 4.411 1.00 92.44 116 TYR A N 1
ATOM 895 C CA . TYR A 1 116 ? -10.072 4.020 3.133 1.00 92.44 116 TYR A CA 1
ATOM 896 C C . TYR A 1 116 ? -8.549 3.922 3.190 1.00 92.44 116 TYR A C 1
ATOM 898 O O . TYR A 1 116 ? -7.871 4.757 3.779 1.00 92.44 116 TYR A O 1
ATOM 906 N N . SER A 1 117 ? -7.989 2.919 2.518 1.00 91.62 117 SER A N 1
ATOM 907 C CA . SER A 1 117 ? -6.544 2.831 2.294 1.00 91.62 117 SER A CA 1
ATOM 908 C C . SER A 1 117 ? -6.239 2.843 0.802 1.00 91.62 117 SER A C 1
ATOM 910 O O . SER A 1 117 ? -6.885 2.154 0.009 1.00 91.62 117 SER A O 1
ATOM 912 N N . LEU A 1 118 ? -5.269 3.662 0.403 1.00 91.94 118 LEU A N 1
ATOM 913 C CA . LEU A 1 118 ? -4.829 3.805 -0.979 1.00 91.94 118 LEU A CA 1
ATOM 914 C C . LEU A 1 118 ? -3.360 3.403 -1.096 1.00 91.94 118 LEU A C 1
ATOM 916 O O . LEU A 1 118 ? -2.481 4.029 -0.513 1.00 91.94 118 LEU A O 1
ATOM 920 N N . TYR A 1 119 ? -3.098 2.408 -1.930 1.00 91.56 119 TYR A N 1
ATOM 921 C CA . TYR A 1 119 ? -1.763 1.923 -2.262 1.00 91.56 119 TYR A CA 1
ATOM 922 C C . TYR A 1 119 ? -1.405 2.397 -3.662 1.00 91.56 119 TYR A C 1
ATOM 924 O O . TYR A 1 119 ? -2.172 2.148 -4.590 1.00 91.56 119 TYR A O 1
ATOM 932 N N . MET A 1 120 ? -0.270 3.066 -3.831 1.00 87.75 120 MET A N 1
ATOM 933 C CA . MET A 1 120 ? 0.178 3.656 -5.096 1.00 87.75 120 MET A CA 1
ATOM 934 C C . MET A 1 120 ? 1.623 3.269 -5.413 1.00 87.75 120 MET A C 1
ATOM 936 O O . MET A 1 120 ? 2.323 2.701 -4.577 1.00 87.75 120 MET A O 1
ATOM 940 N N . HIS A 1 121 ? 2.061 3.605 -6.631 1.00 84.44 121 HIS A N 1
ATOM 941 C CA . HIS A 1 121 ? 3.375 3.235 -7.172 1.00 84.44 121 HIS A CA 1
ATOM 942 C C . HIS A 1 121 ? 3.611 1.728 -7.080 1.00 84.44 121 HIS A C 1
ATOM 944 O O . HIS A 1 121 ? 4.652 1.230 -6.667 1.00 84.44 121 HIS A O 1
ATOM 950 N N . LEU A 1 122 ? 2.573 0.984 -7.450 1.00 85.06 122 LEU A N 1
ATOM 951 C CA . LEU A 1 122 ? 2.637 -0.459 -7.523 1.00 85.06 122 LEU A CA 1
ATOM 952 C C . LEU A 1 122 ? 3.261 -0.865 -8.872 1.00 85.06 122 LEU A C 1
ATOM 954 O O . LEU A 1 122 ? 2.791 -0.411 -9.909 1.00 85.06 122 LEU A O 1
ATOM 958 N N . LEU A 1 123 ? 4.289 -1.711 -8.846 1.00 83.62 123 LEU A N 1
ATOM 959 C CA . LEU A 1 123 ? 5.018 -2.340 -9.948 1.00 83.62 123 LEU A CA 1
ATOM 960 C C . LEU A 1 123 ? 4.126 -2.824 -11.098 1.00 83.62 123 LEU A C 1
ATOM 962 O O . LEU A 1 123 ? 3.099 -3.469 -10.905 1.00 83.62 123 LEU A O 1
ATOM 966 N N . ASP A 1 124 ? 4.554 -2.594 -12.336 1.00 84.00 124 ASP A N 1
ATOM 967 C CA . ASP A 1 124 ? 3.773 -2.952 -13.518 1.00 84.00 124 ASP A CA 1
ATOM 968 C C . ASP A 1 124 ? 3.701 -4.466 -13.726 1.00 84.00 124 ASP A C 1
ATOM 970 O O . ASP A 1 124 ? 4.467 -5.249 -13.158 1.00 84.00 124 ASP A O 1
ATOM 974 N N . LEU A 1 125 ? 2.753 -4.892 -14.559 1.00 80.19 125 LEU A N 1
ATOM 975 C CA . LEU A 1 125 ? 2.532 -6.310 -14.819 1.00 80.19 125 LEU A CA 1
ATOM 976 C C . LEU A 1 125 ? 3.696 -6.986 -15.537 1.00 80.19 125 LEU A C 1
ATOM 978 O O . LEU A 1 125 ? 3.923 -8.166 -15.275 1.00 80.19 125 LEU A O 1
ATOM 982 N N . ASP A 1 126 ? 4.416 -6.292 -16.418 1.00 81.38 126 ASP A N 1
ATOM 983 C CA . ASP A 1 126 ? 5.560 -6.878 -17.120 1.00 81.38 126 ASP A CA 1
ATOM 984 C C . ASP A 1 126 ? 6.696 -7.158 -16.125 1.00 81.38 126 ASP A C 1
ATOM 986 O O . ASP A 1 126 ? 7.152 -8.299 -16.011 1.00 81.38 126 ASP A O 1
ATOM 990 N N . ASN A 1 127 ? 7.070 -6.172 -15.308 1.00 78.50 127 ASN A N 1
ATOM 991 C CA . ASN A 1 127 ? 8.067 -6.354 -14.253 1.00 78.50 127 ASN A CA 1
ATOM 992 C C . ASN A 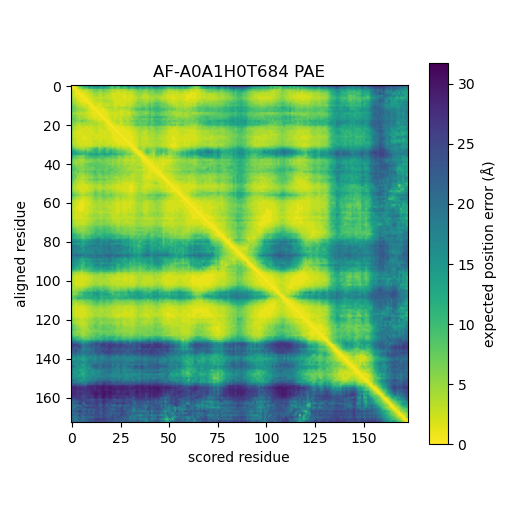1 127 ? 7.615 -7.339 -13.171 1.00 78.50 127 ASN A C 1
ATOM 994 O O . ASN A 1 127 ? 8.418 -8.141 -12.693 1.00 78.50 127 ASN A O 1
ATOM 998 N N . THR A 1 128 ? 6.329 -7.342 -12.821 1.00 77.88 128 THR A N 1
ATOM 999 C CA . THR A 1 128 ? 5.754 -8.341 -11.917 1.00 77.88 128 THR A CA 1
ATOM 1000 C C . THR A 1 128 ? 5.934 -9.750 -12.486 1.00 77.88 128 THR A C 1
ATOM 1002 O O . THR A 1 128 ? 6.473 -10.621 -11.811 1.00 77.88 128 THR A O 1
ATOM 1005 N N . ARG A 1 129 ? 5.539 -9.993 -13.743 1.00 74.69 129 ARG A N 1
ATOM 1006 C CA . ARG A 1 129 ? 5.658 -11.311 -14.395 1.00 74.69 129 ARG A CA 1
ATOM 1007 C C . ARG A 1 129 ? 7.102 -11.781 -14.521 1.00 74.69 129 ARG A C 1
ATOM 1009 O O . ARG A 1 129 ? 7.348 -12.970 -14.375 1.00 74.69 129 ARG A O 1
ATOM 1016 N N . ASN A 1 130 ? 8.037 -10.866 -14.765 1.00 74.12 130 ASN A N 1
ATOM 1017 C CA . ASN A 1 130 ? 9.460 -11.194 -14.854 1.00 74.12 130 ASN A CA 1
ATOM 1018 C C . ASN A 1 130 ? 10.060 -11.598 -13.497 1.00 74.12 130 ASN A C 1
ATOM 1020 O O . ASN A 1 130 ? 11.051 -12.324 -13.455 1.00 74.12 130 ASN A O 1
ATOM 1024 N N . ARG A 1 131 ? 9.486 -11.112 -12.390 1.00 70.12 131 ARG A N 1
ATOM 1025 C CA . ARG A 1 131 ? 9.998 -11.329 -11.026 1.00 70.12 131 ARG A CA 1
ATOM 1026 C C . ARG A 1 131 ? 9.301 -12.467 -10.292 1.00 70.12 131 ARG A C 1
ATOM 1028 O O . ARG A 1 131 ? 9.914 -13.121 -9.450 1.00 70.12 131 ARG A O 1
ATOM 1035 N N . VAL A 1 132 ? 8.034 -12.717 -10.601 1.00 63.72 132 VAL A N 1
ATOM 1036 C CA . VAL A 1 132 ? 7.319 -13.893 -10.113 1.00 63.72 132 VAL A CA 1
ATOM 1037 C C . VAL A 1 132 ? 7.873 -15.117 -10.859 1.00 63.72 132 VAL A C 1
ATOM 1039 O O . VAL A 1 132 ? 7.948 -15.109 -12.085 1.00 63.72 132 VAL A O 1
ATOM 1042 N N . LYS A 1 133 ? 8.301 -16.158 -10.120 1.00 55.62 133 LYS A N 1
ATOM 1043 C CA . LYS A 1 133 ? 8.751 -17.474 -10.646 1.00 55.62 133 LYS A CA 1
ATOM 1044 C C . LYS A 1 133 ? 7.851 -17.944 -11.807 1.00 55.62 133 LYS A C 1
ATOM 1046 O O . LYS A 1 133 ? 6.677 -17.571 -11.799 1.00 55.62 133 LYS A O 1
ATOM 1051 N N . PRO A 1 134 ? 8.346 -18.757 -12.775 1.00 53.78 134 PRO A N 1
ATOM 1052 C CA . PRO A 1 134 ? 7.662 -18.984 -14.050 1.00 53.78 134 PRO A CA 1
ATOM 1053 C C . PRO A 1 134 ? 6.176 -19.235 -13.837 1.00 53.78 134 PRO A C 1
ATOM 1055 O O . PRO A 1 134 ? 5.802 -20.101 -13.043 1.00 53.78 134 PRO A O 1
ATOM 1058 N N . MET A 1 135 ? 5.358 -18.421 -14.513 1.00 54.47 135 MET A N 1
ATOM 1059 C CA . MET A 1 135 ? 3.905 -18.464 -14.411 1.00 54.47 135 MET A CA 1
ATOM 1060 C C . MET A 1 135 ? 3.443 -19.917 -14.442 1.00 54.47 135 MET A C 1
ATOM 1062 O O . MET A 1 135 ? 3.778 -20.660 -15.369 1.00 54.47 135 MET A O 1
ATOM 1066 N N . LEU A 1 136 ? 2.713 -20.328 -13.403 1.00 53.59 136 LEU A N 1
ATOM 1067 C CA . LEU A 1 136 ? 2.187 -21.684 -13.317 1.00 53.59 136 LEU A CA 1
ATOM 1068 C C . LEU A 1 136 ? 1.451 -22.011 -14.622 1.00 53.59 136 LEU A C 1
ATOM 1070 O O . LEU A 1 136 ? 0.642 -21.209 -15.089 1.00 53.59 136 LEU A O 1
ATOM 1074 N N . LYS A 1 137 ? 1.695 -23.200 -15.192 1.00 57.00 137 LYS A N 1
ATOM 1075 C CA . LYS A 1 137 ? 0.971 -23.688 -16.385 1.00 57.00 137 LYS A CA 1
ATOM 1076 C C . LYS A 1 137 ? -0.554 -23.625 -16.196 1.00 57.00 137 LYS A C 1
ATOM 1078 O O . LYS A 1 137 ? -1.281 -23.430 -17.164 1.00 57.00 137 LYS A O 1
ATOM 1083 N N . ALA A 1 138 ? -1.012 -23.756 -14.950 1.00 68.94 138 ALA A N 1
ATOM 1084 C CA . ALA A 1 138 ? -2.374 -23.497 -14.507 1.00 68.94 138 ALA A CA 1
ATOM 1085 C C . ALA A 1 138 ? -2.327 -22.545 -13.294 1.00 68.94 138 ALA A C 1
ATOM 1087 O O . ALA A 1 138 ? -2.099 -22.993 -12.170 1.00 68.94 138 ALA A O 1
ATOM 1088 N N . PRO A 1 139 ? -2.474 -21.230 -13.503 1.00 67.62 139 PRO A N 1
ATOM 1089 C CA . PRO A 1 139 ? -2.530 -20.273 -12.409 1.00 67.62 139 PRO A CA 1
ATOM 1090 C C . PRO A 1 139 ? -3.851 -20.431 -11.629 1.00 67.62 139 PRO A C 1
ATOM 1092 O O . PRO A 1 139 ? -4.872 -20.780 -12.231 1.00 67.62 139 PRO A O 1
ATOM 1095 N N . PRO A 1 140 ? -3.857 -20.188 -10.307 1.00 70.44 140 PRO A N 1
ATOM 1096 C CA . PRO A 1 140 ? -5.040 -20.349 -9.462 1.00 70.44 140 PRO A CA 1
ATOM 1097 C C . PRO A 1 140 ? -6.106 -19.288 -9.774 1.00 70.44 140 PRO A C 1
ATOM 1099 O O . PRO A 1 140 ? -5.778 -18.210 -10.261 1.00 70.44 140 PRO A O 1
ATOM 1102 N N . GLU A 1 141 ? -7.386 -19.545 -9.485 1.00 70.38 141 GLU A N 1
ATOM 1103 C CA . GLU A 1 141 ? -8.437 -18.520 -9.658 1.00 70.38 141 GLU A CA 1
ATOM 1104 C C . GLU A 1 141 ? -8.200 -17.295 -8.765 1.00 70.38 141 GLU A C 1
ATOM 1106 O O . GLU A 1 141 ? -8.352 -16.153 -9.204 1.00 70.38 141 GLU A O 1
ATOM 1111 N N . VAL A 1 142 ? -7.743 -17.548 -7.538 1.00 65.25 142 VAL A N 1
ATOM 1112 C CA . VAL A 1 142 ? -7.340 -16.540 -6.559 1.00 65.25 142 VAL A CA 1
ATOM 1113 C C . VAL A 1 142 ? -5.819 -16.554 -6.444 1.00 65.25 142 VAL A C 1
ATOM 1115 O O . VAL A 1 142 ? -5.214 -17.602 -6.232 1.00 65.25 142 VAL A O 1
ATOM 1118 N N . GLY A 1 143 ? -5.191 -15.394 -6.622 1.00 58.44 143 GLY A N 1
ATOM 1119 C CA . GLY A 1 143 ? -3.739 -15.252 -6.539 1.00 58.44 143 GLY A CA 1
ATOM 1120 C C . GLY A 1 143 ? -3.235 -15.264 -5.101 1.00 58.44 143 GLY A C 1
ATOM 1121 O O . GLY A 1 143 ? -4.010 -15.137 -4.157 1.00 58.44 143 GLY A O 1
ATOM 1122 N N . SER A 1 144 ? -1.920 -15.346 -4.941 1.00 57.06 144 SER A N 1
ATOM 1123 C CA . SER A 1 144 ? -1.229 -15.134 -3.668 1.00 57.06 144 SER A CA 1
ATOM 1124 C C . SER A 1 144 ? -0.208 -14.001 -3.797 1.00 57.06 144 SER A C 1
ATOM 1126 O O . SER A 1 144 ? -0.005 -13.451 -4.880 1.00 57.06 144 SER A O 1
ATOM 1128 N N . ALA A 1 145 ? 0.481 -13.687 -2.698 1.00 47.88 145 ALA A N 1
ATOM 1129 C CA . ALA A 1 145 ? 1.595 -12.738 -2.676 1.00 47.88 145 ALA A CA 1
ATOM 1130 C C . ALA A 1 145 ? 2.733 -13.089 -3.659 1.00 47.88 145 ALA A C 1
ATOM 1132 O O . ALA A 1 145 ? 3.560 -12.241 -3.974 1.00 47.88 145 ALA A O 1
ATOM 1133 N N . THR A 1 146 ? 2.793 -14.337 -4.132 1.00 52.22 146 THR A N 1
ATOM 1134 C CA . THR A 1 146 ? 3.862 -14.850 -4.999 1.00 52.22 146 THR A CA 1
ATOM 1135 C C . THR A 1 146 ? 3.341 -15.56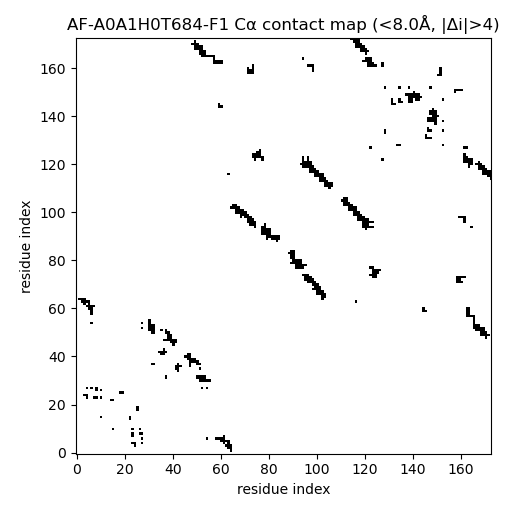0 -6.244 1.00 52.22 146 THR A C 1
ATOM 1137 O O . THR A 1 146 ? 4.134 -16.112 -7.002 1.00 52.22 146 THR A O 1
ATOM 1140 N N . VAL A 1 147 ? 2.025 -15.580 -6.475 1.00 59.28 147 VAL A N 1
ATOM 1141 C CA . VAL A 1 147 ? 1.409 -16.273 -7.611 1.00 59.28 147 VAL A CA 1
ATOM 1142 C C . VAL A 1 147 ? 0.292 -15.415 -8.185 1.00 59.28 147 VAL A C 1
ATOM 1144 O O . VAL A 1 147 ? -0.696 -15.122 -7.513 1.00 59.28 147 VAL A O 1
ATOM 1147 N N . LEU A 1 148 ? 0.417 -15.047 -9.460 1.00 62.31 148 LEU A N 1
ATOM 1148 C CA . LEU A 1 148 ? -0.629 -14.301 -10.154 1.00 62.31 148 LEU A CA 1
ATOM 1149 C C . LEU A 1 148 ? -1.868 -15.186 -10.376 1.00 62.31 148 LEU A C 1
ATOM 1151 O O . LEU A 1 148 ? -1.718 -16.335 -10.802 1.00 62.31 148 LEU A O 1
ATOM 1155 N N . PRO A 1 149 ? -3.088 -14.662 -10.162 1.00 66.31 149 PRO A N 1
ATOM 1156 C CA . PRO A 1 149 ? -4.299 -15.390 -10.500 1.00 66.31 149 PRO A CA 1
ATOM 1157 C C . PRO A 1 149 ? -4.417 -15.612 -12.011 1.00 66.31 149 PRO A C 1
ATOM 1159 O O . PRO A 1 149 ? -3.842 -14.876 -12.822 1.00 66.31 149 PRO A O 1
ATOM 1162 N N . LYS A 1 150 ? -5.220 -16.599 -12.406 1.00 68.44 150 LYS A N 1
ATOM 1163 C CA . LYS A 1 150 ? -5.466 -17.014 -13.797 1.00 68.44 150 LYS A CA 1
ATOM 1164 C C . LYS A 1 150 ? -5.873 -15.854 -14.696 1.00 68.44 150 LYS A C 1
ATOM 1166 O O . LYS A 1 150 ? -5.410 -15.731 -15.827 1.00 68.44 150 LYS A O 1
ATOM 1171 N N . TRP A 1 151 ? -6.710 -14.974 -14.170 1.00 60.19 151 TRP A N 1
ATOM 1172 C CA . TRP A 1 151 ? -7.245 -13.849 -14.918 1.00 60.19 151 TRP A CA 1
ATOM 1173 C C . TRP A 1 151 ? -6.209 -12.717 -15.113 1.00 60.19 151 TRP A C 1
ATOM 1175 O O . TRP A 1 151 ? -6.311 -11.973 -16.083 1.00 60.19 151 TRP A O 1
ATOM 1185 N N . LEU A 1 152 ? -5.174 -12.615 -14.263 1.00 61.25 152 LEU A N 1
ATOM 1186 C CA . LEU A 1 152 ? -4.100 -11.604 -14.361 1.00 61.25 152 LEU A CA 1
ATOM 1187 C C . LEU A 1 152 ? -2.857 -12.117 -15.113 1.00 61.25 152 LEU A C 1
ATOM 1189 O O . LEU A 1 152 ? -2.033 -11.359 -15.635 1.00 61.25 152 LEU A O 1
ATOM 1193 N N . SER A 1 153 ? -2.710 -13.436 -15.163 1.00 59.38 153 SER A N 1
ATOM 1194 C CA . SER A 1 153 ? -1.620 -14.129 -15.845 1.00 59.38 153 SER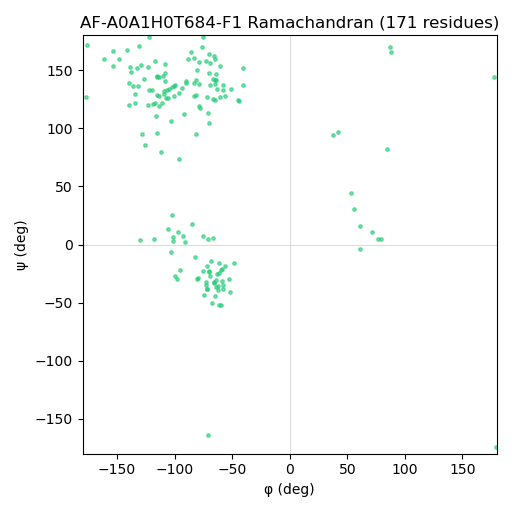 A CA 1
ATOM 1195 C C . SER A 1 153 ? -1.854 -14.234 -17.358 1.00 59.38 153 SER A C 1
ATOM 1197 O O . SER A 1 153 ? -0.897 -14.184 -18.125 1.00 59.38 153 SER A O 1
ATOM 1199 N N . ALA A 1 154 ? -3.095 -14.291 -17.839 1.00 55.62 154 ALA A N 1
ATOM 1200 C CA . ALA A 1 154 ? -3.362 -14.331 -19.276 1.00 55.62 154 ALA A CA 1
ATOM 1201 C C . ALA A 1 154 ? -2.969 -13.016 -19.993 1.00 55.62 154 ALA A C 1
ATOM 1203 O O . ALA A 1 154 ? -3.164 -11.912 -19.485 1.00 55.62 154 ALA A O 1
ATOM 1204 N N . LYS A 1 155 ? -2.439 -13.122 -21.222 1.00 45.78 155 LYS A N 1
ATOM 1205 C CA . LYS A 1 155 ? -2.024 -11.985 -22.075 1.00 45.78 155 LYS A CA 1
ATOM 1206 C C . LYS A 1 155 ? -3.182 -11.097 -22.567 1.00 45.78 155 LYS A C 1
ATOM 1208 O O . LYS A 1 155 ? -2.941 -10.176 -23.343 1.00 45.78 155 LYS A O 1
ATOM 1213 N N . LEU A 1 156 ? -4.417 -11.328 -22.122 1.00 31.48 156 LEU A N 1
ATOM 1214 C CA . LEU A 1 156 ? -5.564 -10.497 -22.467 1.00 31.48 156 LEU A CA 1
ATOM 1215 C C . LEU A 1 156 ? -6.138 -9.816 -21.225 1.00 31.48 156 LEU A C 1
ATOM 1217 O O . LEU A 1 156 ? -6.757 -10.452 -20.381 1.00 31.48 156 LEU A O 1
ATOM 1221 N N . ARG A 1 157 ? -5.933 -8.493 -21.203 1.00 47.12 157 ARG A N 1
ATOM 1222 C CA . ARG A 1 157 ? -6.886 -7.455 -20.792 1.00 47.12 157 ARG A CA 1
ATOM 1223 C C . ARG A 1 157 ? -7.768 -7.845 -19.605 1.00 47.12 157 ARG A C 1
ATOM 1225 O O . ARG A 1 157 ? -8.836 -8.369 -19.859 1.00 47.12 157 ARG A O 1
ATOM 1232 N N . ILE A 1 158 ? -7.376 -7.494 -18.371 1.00 36.16 158 ILE A N 1
ATOM 1233 C CA . ILE A 1 158 ? -8.261 -7.230 -17.209 1.00 36.16 158 ILE A CA 1
ATOM 1234 C C . ILE A 1 158 ? -7.419 -6.776 -15.991 1.00 36.16 158 ILE A C 1
ATOM 1236 O O . ILE A 1 158 ? -6.422 -7.384 -15.624 1.00 36.16 158 ILE A O 1
ATOM 1240 N N . ARG A 1 159 ? -7.795 -5.625 -15.424 1.00 35.50 159 ARG A N 1
ATOM 1241 C CA . ARG A 1 159 ? -8.429 -5.415 -14.107 1.00 35.50 159 ARG A CA 1
ATOM 1242 C C . ARG A 1 159 ? -7.970 -6.193 -12.818 1.00 35.50 159 ARG A C 1
ATOM 1244 O O . ARG A 1 159 ? -8.545 -7.221 -12.508 1.00 35.50 159 ARG A O 1
ATOM 1251 N N . SER A 1 160 ? -7.098 -5.573 -11.986 1.00 32.62 160 SER A N 1
ATOM 1252 C CA . SER A 1 160 ? -6.870 -5.674 -10.491 1.00 32.62 160 SER A CA 1
ATOM 1253 C C . SER A 1 160 ? -5.996 -6.720 -9.767 1.00 32.62 160 SER A C 1
ATOM 1255 O O . SER A 1 160 ? -6.524 -7.621 -9.126 1.00 32.62 160 SER A O 1
ATOM 1257 N N . ARG A 1 161 ? -4.673 -6.524 -9.689 1.00 36.56 161 ARG A N 1
ATOM 1258 C CA . ARG A 1 161 ? -3.846 -6.575 -8.446 1.00 36.56 161 ARG A CA 1
ATOM 1259 C C . ARG A 1 161 ? -2.384 -6.354 -8.826 1.00 36.56 161 ARG A C 1
ATOM 1261 O O . ARG A 1 161 ? -1.973 -6.771 -9.903 1.00 36.56 161 ARG A O 1
ATOM 1268 N N . VAL A 1 162 ? -1.623 -5.659 -7.985 1.00 36.97 162 VAL A N 1
ATOM 1269 C CA . VAL A 1 162 ? -0.347 -5.043 -8.379 1.00 36.97 162 VAL A CA 1
ATOM 1270 C C . VAL A 1 162 ? 0.675 -5.219 -7.247 1.00 36.97 162 VAL A C 1
ATOM 1272 O O . VAL A 1 162 ? 0.296 -5.139 -6.081 1.00 36.97 162 VAL A O 1
ATOM 1275 N N . HIS A 1 163 ? 1.929 -5.537 -7.578 1.00 40.78 163 HIS A N 1
ATOM 1276 C CA . HIS A 1 163 ? 3.038 -5.673 -6.609 1.00 40.78 163 HIS A CA 1
ATOM 1277 C C . HIS A 1 163 ? 3.624 -4.283 -6.308 1.00 40.78 163 HIS A C 1
ATOM 1279 O O . HIS A 1 163 ? 3.375 -3.400 -7.103 1.00 40.78 163 HIS A O 1
ATOM 1285 N N . ALA A 1 164 ? 4.364 -4.025 -5.222 1.00 38.12 164 ALA A N 1
ATOM 1286 C CA . ALA A 1 164 ? 4.975 -2.696 -5.006 1.00 38.12 164 ALA A CA 1
ATOM 1287 C C . ALA A 1 164 ? 6.279 -2.500 -5.788 1.00 38.12 164 ALA A C 1
ATOM 1289 O O . ALA A 1 164 ? 7.093 -3.420 -5.896 1.00 38.12 164 ALA A O 1
ATOM 1290 N N . ASP A 1 165 ? 6.463 -1.285 -6.301 1.00 37.53 165 ASP A N 1
ATOM 1291 C CA . ASP A 1 165 ? 7.752 -0.730 -6.722 1.00 37.53 165 ASP A CA 1
ATOM 1292 C C . ASP A 1 165 ? 8.509 -0.224 -5.467 1.00 37.53 165 ASP A C 1
ATOM 1294 O O . ASP A 1 165 ? 7.843 0.169 -4.509 1.00 37.53 165 ASP A O 1
ATOM 1298 N N . PRO A 1 166 ? 9.855 -0.219 -5.406 1.00 39.25 166 PRO A N 1
ATOM 1299 C CA . PRO A 1 166 ? 10.631 0.445 -4.351 1.00 39.25 166 PRO A CA 1
ATOM 1300 C C . PRO A 1 166 ? 10.230 1.897 -4.026 1.00 39.25 166 PRO A C 1
ATOM 1302 O O . PRO A 1 166 ? 10.564 2.355 -2.940 1.00 39.25 166 PRO A O 1
ATOM 1305 N N . ASP A 1 167 ? 9.464 2.587 -4.873 1.00 41.56 167 ASP A N 1
ATOM 1306 C CA . ASP A 1 167 ? 8.916 3.924 -4.587 1.00 41.56 167 ASP A CA 1
ATOM 1307 C C . ASP A 1 167 ? 7.418 3.920 -4.193 1.00 41.56 167 ASP A C 1
ATOM 1309 O O . ASP A 1 167 ? 6.702 4.907 -4.379 1.00 41.56 167 ASP A O 1
ATOM 1313 N N . SER A 1 168 ? 6.914 2.806 -3.647 1.00 42.09 168 SER A N 1
ATOM 1314 C CA . SER A 1 168 ? 5.520 2.648 -3.209 1.00 42.09 168 SER A CA 1
ATOM 1315 C C . SER A 1 168 ? 5.064 3.698 -2.181 1.00 42.09 168 SER A C 1
ATOM 1317 O O . SER A 1 168 ? 5.673 3.869 -1.126 1.00 42.09 168 SER A O 1
ATOM 1319 N N . ILE A 1 169 ? 3.933 4.362 -2.451 1.00 45.22 169 ILE A N 1
ATOM 1320 C CA . ILE A 1 169 ? 3.286 5.299 -1.513 1.00 45.22 169 ILE A CA 1
ATOM 1321 C C . ILE A 1 169 ? 2.034 4.644 -0.945 1.00 45.22 169 ILE A C 1
ATOM 1323 O O . ILE A 1 169 ? 1.196 4.148 -1.702 1.00 45.22 169 ILE A O 1
ATOM 1327 N N . ILE A 1 170 ? 1.858 4.709 0.371 1.00 42.16 170 ILE A N 1
ATOM 1328 C CA . ILE A 1 170 ? 0.665 4.226 1.068 1.00 42.16 170 ILE A CA 1
ATOM 1329 C C . ILE A 1 170 ? -0.012 5.416 1.747 1.00 42.16 170 ILE A C 1
ATOM 1331 O O . ILE A 1 170 ? 0.596 6.126 2.545 1.00 42.16 170 ILE A O 1
ATOM 1335 N N . ARG A 1 171 ? -1.278 5.666 1.403 1.00 41.38 171 ARG A N 1
ATOM 1336 C CA . ARG A 1 171 ? -2.115 6.697 2.029 1.00 41.38 171 ARG A CA 1
ATOM 1337 C C . ARG A 1 171 ? -3.187 6.035 2.887 1.00 41.38 171 ARG A C 1
ATOM 1339 O O . ARG A 1 171 ? -3.909 5.167 2.397 1.00 41.38 171 ARG A O 1
ATOM 1346 N N . GLY A 1 172 ? -3.313 6.469 4.135 1.00 27.88 172 GLY A N 1
ATOM 1347 C CA . GLY A 1 172 ? -4.512 6.251 4.942 1.00 27.88 172 GLY A CA 1
ATOM 1348 C C . GLY A 1 172 ? -5.399 7.490 4.855 1.00 27.88 172 GLY A C 1
ATOM 1349 O O . GLY A 1 172 ? -4.890 8.599 5.013 1.00 27.88 172 GLY A O 1
ATOM 1350 N N . TYR A 1 173 ? -6.687 7.304 4.568 1.00 33.03 173 TYR A N 1
ATOM 1351 C CA . TYR A 1 173 ? -7.727 8.326 4.712 1.00 33.03 173 TYR A CA 1
ATOM 1352 C C . TYR A 1 173 ? -8.736 7.879 5.766 1.00 33.03 173 TYR A C 1
ATOM 1354 O O . TYR A 1 173 ? -9.251 6.739 5.644 1.00 33.03 173 TYR A O 1
#

Nearest PDB structures (foldseek):
  5h55-assembly1_A  TM=4.722E-01  e=9.625E+00  Kluyveromyces lactis NRRL Y-1140
  5wr7-assembly1_A  TM=2.648E-01  e=2.659E+00  Homo sapiens

Foldseek 3Di:
DQWAAQFADDDDPVQVVPDDPDSRVVVQVVQFDPQQHAPQAGPVRDGRQFTFGFPVDFFFTDGGHDFDFPDWDAAQFADFPQDADPVRHTDRQFFATKTKTWDWDDPPPPDIDIWMKMKGRFDHLVVLCVPQDPAPPQFDCDADRRHDHPVSPDPDDDDDDGTHRSRMTMGID

Sequence (173 aa):
MILSPPFLPTLDADFIKNAGPDSLMDAVDQYELGHSGIYPIAFDGRWHCGAHLNPRKYVPVHAIADGEVVAYSVRQKAISCHRKNHEGTEHLDSNTGFVLLRHTTGTGEGRVMTFYSLYMHLLDLDNTRNRVKPMLKAPPEVGSATVLPKWLSAKLRIRSRVHADPDSIIRGY

pLDDT: mean 75.96, std 16.7, range [27.88, 92.44]

Secondary structure (DSSP, 8-state):
-----SS-PPPPHHHHHHS-S-HHHHHHHTTB-GGG-BTTB-TTS-B--SEEB--SS------SSS-EEEEEE--SS-B--S-B-TTSSBP--B---EEEEEEEEE-STT-EEEEEEEEEEEE-HHHHHHHSSS--SS--SS-BTTB--HHHHSSS------EEEEEEEEEE-